Protein AF-A0A937LUG6-F1 (afdb_monomer_lite)

Foldseek 3Di:
DVVVLVVLVVVLVVLVVVLVVLVVVLVVVCVVVVNPPSVVSVVVSVVSVVVSVVSVVVNVVVVD

Sequence (64 aa):
MESLKKWNKRSEKVWLLISLISTLAAIVISIIDNFKEVNVYYLLSVMAWGIYLIRRGLSKRLDR

Secondary structure (DSSP, 8-state):
-HHHHHHHHHHHHHHHHHHHHHHHHHHHHHHHTTTSSTHHHHHHHHHHHHHHHHHHHHHHHH--

pLDDT: mean 91.32, std 7.43, range [57.5, 97.62]

Radius of gyration: 14.74 Å; chains: 1; bounding box: 32×14×44 Å

Structure (mmCIF, N/CA/C/O backbone):
data_AF-A0A937LUG6-F1
#
_entry.id   AF-A0A937LUG6-F1
#
loop_
_atom_site.group_PDB
_atom_site.id
_atom_site.type_symbol
_atom_site.label_atom_id
_atom_site.label_alt_id
_atom_site.label_comp_id
_atom_site.label_asym_id
_atom_site.label_entity_id
_atom_site.label_seq_id
_atom_site.pdbx_PDB_ins_code
_atom_site.Cartn_x
_atom_site.Cartn_y
_atom_site.Cartn_z
_atom_site.occupancy
_atom_site.B_iso_or_equiv
_atom_site.auth_seq_id
_atom_site.auth_comp_id
_atom_site.auth_asym_id
_atom_site.auth_atom_id
_atom_site.pdbx_PDB_model_num
ATOM 1 N N . MET A 1 1 ? -8.121 -0.646 25.040 1.00 64.75 1 MET A N 1
ATOM 2 C CA . MET A 1 1 ? -8.390 -1.017 23.628 1.00 64.75 1 MET A CA 1
ATOM 3 C C . MET A 1 1 ? -8.524 0.187 22.700 1.00 64.75 1 MET A C 1
ATOM 5 O O . MET A 1 1 ? -8.037 0.111 21.578 1.00 64.75 1 MET A O 1
ATOM 9 N N . GLU A 1 2 ? -9.107 1.308 23.136 1.00 77.31 2 GLU A N 1
ATOM 10 C CA . GLU A 1 2 ? -9.281 2.491 22.272 1.00 77.31 2 GLU A CA 1
ATOM 11 C C . GLU A 1 2 ? -7.971 3.085 21.735 1.00 77.31 2 GLU A C 1
ATOM 13 O O . GLU A 1 2 ? -7.893 3.464 20.566 1.00 77.31 2 GLU A O 1
ATOM 18 N N . SER A 1 3 ? -6.912 3.114 22.552 1.00 81.31 3 SER A N 1
ATOM 19 C CA . SER A 1 3 ? -5.587 3.578 22.125 1.00 81.31 3 SER A CA 1
ATOM 20 C C . SER A 1 3 ? -5.028 2.732 20.976 1.00 81.31 3 SER A C 1
ATOM 22 O O . SER A 1 3 ? -4.593 3.285 19.967 1.00 81.31 3 SER A O 1
ATOM 24 N N . LEU A 1 4 ? -5.112 1.401 21.078 1.00 82.94 4 LEU A N 1
ATOM 25 C CA . LEU A 1 4 ? -4.686 0.467 20.028 1.00 82.94 4 LEU A CA 1
ATOM 26 C C . LEU A 1 4 ? -5.482 0.670 18.735 1.00 82.94 4 LEU A C 1
ATOM 28 O O . LEU A 1 4 ? -4.898 0.718 17.654 1.00 82.94 4 LEU A O 1
ATOM 32 N N . LYS A 1 5 ? -6.799 0.869 18.843 1.00 84.50 5 LYS A N 1
ATOM 33 C CA . LYS A 1 5 ? -7.677 1.150 17.700 1.00 84.50 5 LYS A CA 1
ATOM 34 C C . LYS A 1 5 ? -7.300 2.464 17.006 1.00 84.50 5 LYS A C 1
ATOM 36 O O . LYS A 1 5 ? -7.194 2.514 15.779 1.00 84.50 5 LYS A O 1
ATOM 41 N N . LYS A 1 6 ? -7.010 3.516 17.782 1.00 87.25 6 LYS A N 1
ATOM 42 C CA . LYS A 1 6 ? -6.564 4.825 17.275 1.00 87.25 6 LYS A CA 1
ATOM 43 C C . LYS A 1 6 ? -5.213 4.736 16.560 1.00 87.25 6 LYS A C 1
ATOM 45 O O . LYS A 1 6 ? -5.068 5.288 15.468 1.00 87.25 6 LYS A O 1
ATOM 50 N N . TRP A 1 7 ? -4.244 4.029 17.145 1.00 88.75 7 TRP A N 1
ATOM 51 C CA . TRP A 1 7 ? -2.928 3.816 16.538 1.00 88.75 7 TRP A CA 1
ATOM 52 C C . TRP A 1 7 ? -3.009 2.966 15.269 1.00 88.75 7 TRP A C 1
ATOM 54 O O . TRP A 1 7 ? -2.456 3.376 14.251 1.00 88.75 7 TRP A O 1
ATOM 64 N N . ASN A 1 8 ? -3.774 1.868 15.267 1.00 90.12 8 ASN A N 1
ATOM 65 C CA . ASN A 1 8 ? -3.935 1.038 14.070 1.00 90.12 8 ASN A CA 1
ATOM 66 C C . ASN A 1 8 ? -4.555 1.823 12.908 1.00 90.12 8 ASN A C 1
ATOM 68 O O . ASN A 1 8 ? -4.061 1.747 11.789 1.00 90.12 8 ASN A O 1
ATOM 72 N N . LYS A 1 9 ? -5.574 2.648 13.180 1.00 89.38 9 LYS A N 1
ATOM 73 C CA . LYS A 1 9 ? -6.241 3.474 12.162 1.00 89.38 9 LYS A CA 1
ATOM 74 C C . LYS A 1 9 ? -5.329 4.559 11.575 1.00 89.38 9 LYS A C 1
ATOM 76 O O . LYS A 1 9 ? -5.441 4.883 10.395 1.00 89.38 9 LYS A O 1
ATOM 81 N N . ARG A 1 10 ? -4.409 5.120 12.373 1.00 91.56 10 ARG A N 1
ATOM 82 C CA . ARG A 1 10 ? -3.355 6.026 11.873 1.00 91.56 10 ARG A CA 1
ATOM 83 C C . ARG A 1 10 ? -2.339 5.270 11.021 1.00 91.56 10 ARG A C 1
ATOM 85 O O . ARG A 1 10 ? -2.067 5.696 9.904 1.00 91.56 10 ARG A O 1
ATOM 92 N N . SER A 1 11 ? -1.831 4.140 11.514 1.00 92.94 11 SER A N 1
ATOM 93 C CA . SER A 1 11 ? -0.880 3.305 10.776 1.00 92.94 11 SER A CA 1
ATOM 94 C C . SER A 1 11 ? -1.459 2.799 9.455 1.00 92.94 11 SER A C 1
ATOM 96 O O . SER A 1 11 ? -0.748 2.793 8.461 1.00 92.94 11 SER A O 1
ATOM 98 N N . GLU A 1 12 ? -2.740 2.434 9.408 1.00 93.81 12 GLU A N 1
A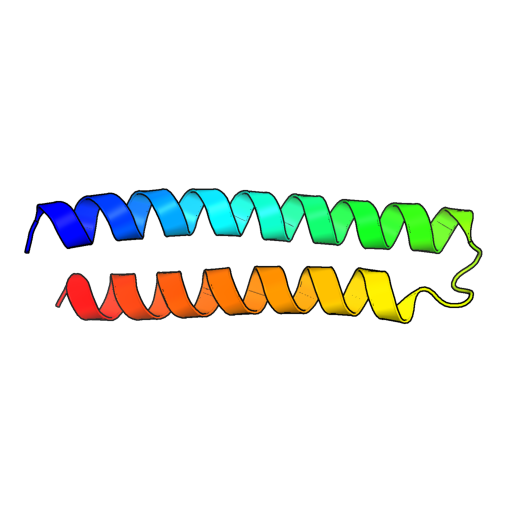TOM 99 C CA . GLU A 1 12 ? -3.427 2.029 8.177 1.00 93.81 12 GLU A CA 1
ATOM 100 C C . GLU A 1 12 ? -3.372 3.129 7.108 1.00 93.81 12 GLU A C 1
ATOM 102 O O . GLU A 1 12 ? -2.988 2.861 5.972 1.00 93.81 12 GLU A O 1
ATOM 107 N N . LYS A 1 13 ? -3.683 4.381 7.472 1.00 94.31 13 LYS A N 1
ATOM 108 C CA . LYS A 1 13 ? -3.612 5.517 6.538 1.00 94.31 13 LYS A CA 1
ATOM 109 C C . LYS A 1 13 ? -2.186 5.790 6.057 1.00 94.31 13 LYS A C 1
ATOM 111 O O . LYS A 1 13 ? -1.989 6.069 4.879 1.00 94.31 13 LYS A O 1
ATOM 116 N N . VAL A 1 14 ? -1.203 5.700 6.955 1.00 96.00 14 VAL A N 1
ATOM 117 C CA . VAL A 1 14 ? 0.216 5.898 6.614 1.00 96.00 14 VAL A CA 1
ATOM 118 C C . VAL A 1 14 ? 0.689 4.827 5.635 1.00 96.00 14 VAL A C 1
ATOM 120 O O . VAL A 1 14 ? 1.270 5.154 4.605 1.00 96.00 14 VAL A O 1
ATOM 123 N N . TRP A 1 15 ? 0.391 3.557 5.910 1.00 96.00 15 TRP A N 1
ATOM 124 C CA . TRP A 1 15 ? 0.788 2.457 5.032 1.00 96.00 15 TRP A CA 1
ATOM 125 C C . TRP A 1 15 ? 0.081 2.495 3.679 1.00 96.00 15 TRP A C 1
ATOM 127 O O . TRP A 1 15 ? 0.707 2.162 2.677 1.00 96.00 15 TRP A O 1
ATOM 137 N N . LEU A 1 16 ? -1.167 2.971 3.620 1.00 96.44 16 LEU A N 1
ATOM 138 C CA . LEU A 1 16 ? -1.841 3.226 2.347 1.00 96.44 16 LEU A CA 1
ATOM 139 C C . LEU A 1 16 ? -1.068 4.253 1.508 1.00 96.44 16 LEU A C 1
ATOM 141 O O . LEU A 1 16 ? -0.754 3.989 0.351 1.00 96.44 16 LEU A O 1
ATOM 145 N N . LEU A 1 17 ? -0.707 5.392 2.102 1.00 97.50 17 LEU A N 1
ATOM 146 C CA . LEU A 1 17 ? 0.096 6.426 1.440 1.00 97.50 17 LEU A CA 1
ATOM 147 C C . LEU A 1 17 ? 1.445 5.884 0.951 1.00 97.50 17 LEU A C 1
ATOM 149 O O . LEU A 1 17 ? 1.792 6.088 -0.209 1.00 97.50 17 LEU A O 1
ATOM 153 N N . ILE A 1 18 ? 2.166 5.143 1.797 1.00 96.81 18 ILE A N 1
ATOM 154 C CA . ILE A 1 18 ? 3.448 4.521 1.428 1.00 96.81 18 ILE A CA 1
ATOM 155 C C . ILE A 1 18 ? 3.262 3.548 0.260 1.00 96.81 18 ILE A C 1
ATOM 157 O O . ILE A 1 18 ? 4.041 3.587 -0.688 1.00 96.81 18 ILE A O 1
ATOM 161 N N . SER A 1 19 ? 2.224 2.708 0.293 1.00 96.38 19 SER A N 1
ATOM 162 C CA . SER A 1 19 ? 1.955 1.746 -0.781 1.00 96.38 19 SER A CA 1
ATOM 163 C C . SER A 1 19 ? 1.663 2.436 -2.115 1.00 96.38 19 SER A C 1
ATOM 165 O O . SER A 1 19 ? 2.207 2.034 -3.143 1.00 96.38 19 SER A O 1
ATOM 167 N N . LEU A 1 20 ? 0.903 3.535 -2.109 1.00 97.44 20 LEU A N 1
ATOM 168 C CA . LEU A 1 20 ? 0.620 4.324 -3.308 1.00 97.44 20 LEU A CA 1
ATOM 169 C C . LEU A 1 20 ? 1.889 4.980 -3.866 1.00 97.44 20 LEU A C 1
ATOM 171 O O . LEU A 1 20 ? 2.175 4.835 -5.052 1.00 97.44 20 LEU A O 1
ATOM 175 N N . ILE A 1 21 ? 2.676 5.641 -3.011 1.00 97.50 21 ILE A N 1
ATOM 176 C CA . ILE A 1 21 ? 3.922 6.312 -3.416 1.00 97.50 21 ILE A CA 1
ATOM 177 C C . ILE A 1 21 ? 4.939 5.295 -3.938 1.00 97.50 21 ILE A C 1
ATOM 179 O O . ILE A 1 21 ? 5.548 5.521 -4.977 1.00 97.50 21 ILE A O 1
ATOM 183 N N . SER A 1 22 ? 5.096 4.156 -3.262 1.00 96.25 22 SER A N 1
ATOM 184 C CA . SER A 1 22 ? 6.010 3.096 -3.694 1.00 96.25 22 SER A CA 1
ATOM 185 C C . SER A 1 22 ? 5.592 2.492 -5.034 1.00 96.25 22 SER A C 1
ATOM 187 O O . SER A 1 22 ? 6.446 2.244 -5.879 1.00 96.25 22 SER A O 1
ATOM 189 N N . THR A 1 23 ? 4.288 2.313 -5.264 1.00 96.88 23 THR A N 1
ATOM 190 C CA . THR A 1 23 ? 3.768 1.852 -6.561 1.00 96.88 23 THR A CA 1
ATOM 191 C C . THR A 1 23 ? 4.060 2.868 -7.661 1.00 96.88 23 THR A C 1
ATOM 193 O O . THR A 1 23 ? 4.542 2.494 -8.726 1.00 96.88 23 THR A O 1
ATOM 196 N N . LEU A 1 24 ? 3.823 4.157 -7.394 1.00 97.50 24 LEU A N 1
ATOM 197 C CA . LEU A 1 24 ? 4.123 5.225 -8.344 1.00 97.50 24 LEU A CA 1
ATOM 198 C C . LEU A 1 24 ? 5.624 5.274 -8.666 1.00 97.50 24 LEU A C 1
ATOM 200 O O . LEU A 1 24 ? 5.997 5.338 -9.833 1.00 97.50 24 LEU A O 1
ATOM 204 N N . ALA A 1 25 ? 6.478 5.188 -7.645 1.00 95.38 25 ALA A N 1
ATOM 205 C CA . ALA A 1 25 ? 7.927 5.177 -7.806 1.00 95.38 25 ALA A CA 1
ATOM 206 C C . ALA A 1 25 ? 8.397 3.971 -8.631 1.00 95.38 25 ALA A C 1
ATOM 208 O O . ALA A 1 25 ? 9.184 4.146 -9.555 1.00 95.38 25 ALA A O 1
ATOM 209 N N . ALA A 1 26 ? 7.873 2.770 -8.357 1.00 95.19 26 ALA A N 1
ATOM 210 C CA . ALA A 1 26 ? 8.194 1.572 -9.130 1.00 95.19 26 ALA A CA 1
ATOM 211 C C . ALA A 1 26 ? 7.797 1.720 -10.608 1.00 95.19 26 ALA A C 1
ATOM 213 O O . ALA A 1 26 ? 8.577 1.357 -11.482 1.00 95.19 26 ALA A O 1
ATOM 214 N N . ILE A 1 27 ? 6.631 2.311 -10.899 1.00 95.56 27 ILE A N 1
ATOM 215 C CA . ILE A 1 27 ? 6.194 2.585 -12.277 1.00 95.56 27 ILE A CA 1
ATOM 216 C C . ILE A 1 27 ? 7.130 3.587 -12.962 1.00 95.56 27 ILE A C 1
ATOM 218 O O . ILE A 1 27 ? 7.559 3.343 -14.086 1.00 95.56 27 ILE A O 1
ATOM 222 N N . VAL A 1 28 ? 7.470 4.695 -12.296 1.00 96.12 28 VAL A N 1
ATOM 223 C CA . VAL A 1 28 ? 8.359 5.726 -12.858 1.00 96.12 28 VAL A CA 1
ATOM 224 C C . VAL A 1 28 ? 9.745 5.152 -13.154 1.00 96.12 28 VAL A C 1
ATOM 226 O O . VAL A 1 28 ? 10.242 5.327 -14.263 1.00 96.12 28 VAL A O 1
ATOM 229 N N . ILE A 1 29 ? 10.337 4.417 -12.208 1.00 93.75 29 ILE A N 1
ATOM 230 C CA . ILE A 1 29 ? 11.631 3.747 -12.403 1.00 93.75 29 ILE A CA 1
ATOM 231 C C . ILE A 1 29 ? 11.534 2.741 -13.548 1.00 93.75 29 ILE A C 1
ATOM 233 O O . ILE A 1 29 ? 12.401 2.708 -14.412 1.00 93.75 29 ILE A O 1
ATOM 237 N N . SER A 1 30 ? 10.438 1.985 -13.627 1.00 93.75 30 SER A N 1
ATOM 238 C CA . SER A 1 30 ? 10.254 1.005 -14.693 1.00 93.75 30 SER A CA 1
ATOM 239 C C . SER A 1 30 ? 10.189 1.623 -16.088 1.00 93.75 30 SER A C 1
ATOM 241 O O . SER A 1 30 ? 10.647 1.005 -17.048 1.00 93.75 30 SER A O 1
ATOM 243 N N . ILE A 1 31 ? 9.644 2.834 -16.208 1.00 94.31 31 ILE A N 1
ATOM 244 C CA . ILE A 1 31 ? 9.641 3.586 -17.466 1.00 94.31 31 ILE A CA 1
ATOM 245 C C . ILE A 1 31 ? 11.059 4.078 -17.797 1.00 94.31 31 ILE A C 1
ATOM 247 O O . ILE A 1 31 ? 11.487 3.947 -18.941 1.00 94.31 31 ILE A O 1
ATOM 251 N N . ILE A 1 32 ? 11.797 4.603 -16.811 1.00 94.00 32 ILE A N 1
ATOM 252 C CA . ILE A 1 32 ? 13.169 5.115 -16.990 1.00 94.00 32 ILE A CA 1
ATOM 253 C C . ILE A 1 32 ? 14.132 3.986 -17.394 1.00 94.00 32 ILE A C 1
ATOM 255 O O . ILE A 1 32 ? 14.881 4.125 -18.362 1.00 94.00 32 ILE A O 1
ATOM 259 N N . ASP A 1 33 ? 14.052 2.838 -16.722 1.00 91.69 33 ASP A N 1
ATOM 260 C CA . ASP A 1 33 ? 14.955 1.697 -16.921 1.00 91.69 33 ASP A CA 1
ATOM 261 C C . ASP A 1 33 ? 14.506 0.752 -18.050 1.00 91.69 33 ASP A C 1
ATOM 263 O O . ASP A 1 33 ? 15.064 -0.334 -18.225 1.00 91.69 33 ASP A O 1
ATOM 267 N N . ASN A 1 34 ? 13.505 1.142 -18.851 1.00 90.62 34 ASN A N 1
ATOM 268 C CA . ASN A 1 34 ? 12.945 0.322 -19.933 1.00 90.62 34 ASN A CA 1
ATOM 269 C C . ASN A 1 34 ? 12.577 -1.102 -19.473 1.00 90.62 34 ASN A C 1
ATOM 271 O O . ASN A 1 34 ? 12.851 -2.084 -20.165 1.00 90.62 34 ASN A O 1
ATOM 275 N N . PHE A 1 35 ? 11.970 -1.217 -18.289 1.00 87.00 35 PHE A N 1
ATOM 276 C CA . PHE A 1 35 ? 11.543 -2.481 -17.681 1.00 87.00 35 PHE A 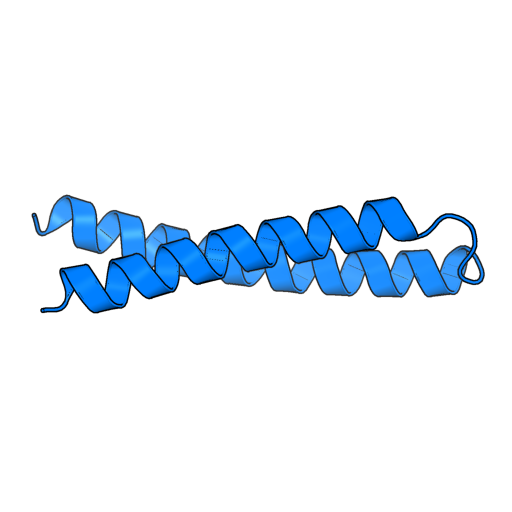CA 1
ATOM 277 C C . PHE A 1 35 ? 12.680 -3.489 -17.405 1.00 87.00 35 PHE A C 1
ATOM 279 O O . PHE A 1 35 ? 12.412 -4.666 -17.154 1.00 87.00 35 PHE A O 1
ATOM 286 N N . LYS A 1 36 ? 13.950 -3.060 -17.404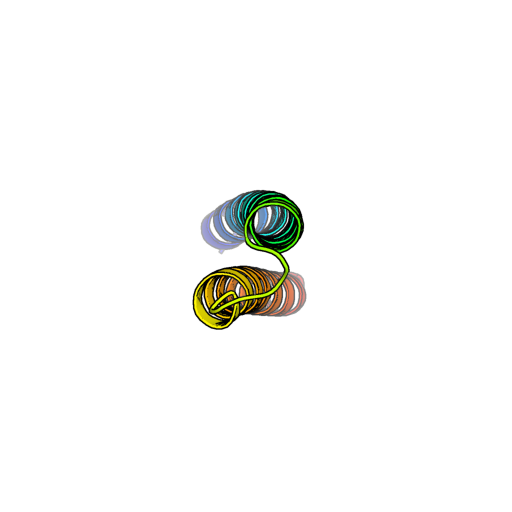 1.00 88.38 36 LYS A N 1
ATOM 287 C CA . LYS A 1 36 ? 15.089 -3.924 -17.062 1.00 88.38 36 LYS A CA 1
ATOM 288 C C . LYS A 1 36 ? 15.290 -3.977 -15.548 1.00 88.38 36 LYS A C 1
ATOM 290 O O . LYS A 1 36 ? 15.360 -2.948 -14.897 1.00 88.38 36 LYS A O 1
ATOM 295 N N . GLU A 1 37 ? 15.368 -5.188 -14.995 1.00 85.12 37 GLU A N 1
ATOM 296 C CA . GLU A 1 37 ? 15.657 -5.449 -13.568 1.00 85.12 37 GLU A CA 1
ATOM 297 C C . GLU A 1 37 ? 14.703 -4.782 -12.548 1.00 85.12 37 GLU A C 1
ATOM 299 O O . GLU A 1 37 ? 15.003 -4.662 -11.363 1.00 85.12 37 GLU A O 1
ATOM 304 N N . VAL A 1 38 ? 13.480 -4.441 -12.961 1.00 91.81 38 VAL A N 1
ATOM 305 C CA . VAL A 1 38 ? 12.518 -3.680 -12.137 1.00 91.81 38 VAL A CA 1
ATOM 306 C C . VAL A 1 38 ? 11.843 -4.480 -11.014 1.00 91.81 38 VAL A C 1
ATOM 308 O O . VAL A 1 38 ? 11.119 -3.924 -10.184 1.00 91.81 38 VAL A O 1
ATOM 311 N N . ASN A 1 39 ? 12.076 -5.795 -10.967 1.00 92.25 39 ASN A N 1
ATOM 312 C CA . ASN A 1 39 ? 11.395 -6.738 -10.074 1.00 92.25 39 ASN A CA 1
ATOM 313 C C . ASN A 1 39 ? 11.511 -6.353 -8.593 1.00 92.25 39 ASN A C 1
ATOM 315 O O . ASN A 1 39 ? 10.553 -6.515 -7.838 1.00 92.25 39 ASN A O 1
ATOM 319 N N . VAL A 1 40 ? 12.661 -5.814 -8.177 1.00 93.31 40 VAL A N 1
ATOM 320 C CA . VAL A 1 40 ? 12.900 -5.418 -6.781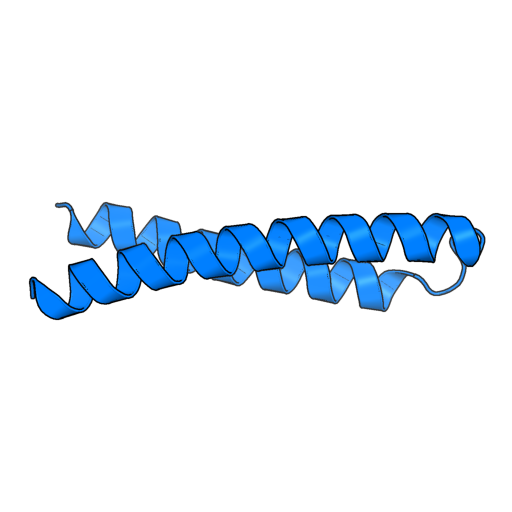 1.00 93.31 40 VAL A CA 1
ATOM 321 C C . VAL A 1 40 ? 11.985 -4.260 -6.371 1.00 93.31 40 VAL A C 1
ATOM 323 O O . VAL A 1 40 ? 11.404 -4.288 -5.287 1.00 93.31 40 VAL A O 1
ATOM 326 N N . TYR A 1 41 ? 11.780 -3.271 -7.243 1.00 92.00 41 TYR A N 1
ATOM 327 C CA . TYR A 1 41 ? 10.924 -2.117 -6.944 1.00 92.00 41 TYR A CA 1
ATOM 328 C C . TYR A 1 41 ? 9.449 -2.513 -6.837 1.00 92.00 41 TYR A C 1
ATOM 330 O O . TYR A 1 41 ? 8.743 -2.063 -5.930 1.00 92.00 41 TYR A O 1
ATOM 338 N N . TYR A 1 42 ? 8.994 -3.412 -7.711 1.00 94.12 42 TYR A N 1
ATOM 339 C CA . TYR A 1 42 ? 7.644 -3.967 -7.627 1.00 94.12 42 TYR A CA 1
ATOM 340 C C . TYR A 1 42 ? 7.455 -4.852 -6.391 1.00 94.12 42 TYR A C 1
ATOM 342 O O . TYR A 1 42 ? 6.408 -4.773 -5.750 1.00 94.12 42 TYR A O 1
ATOM 350 N N . LEU A 1 43 ? 8.468 -5.630 -5.994 1.00 95.81 43 LEU A N 1
ATOM 351 C CA . LEU A 1 43 ? 8.426 -6.409 -4.756 1.00 95.81 43 LEU A CA 1
ATOM 352 C C . LEU A 1 43 ? 8.241 -5.500 -3.532 1.00 95.81 43 LEU A C 1
ATOM 354 O O . LEU A 1 43 ? 7.374 -5.764 -2.700 1.00 95.81 43 LEU A O 1
ATOM 358 N N . LEU A 1 44 ? 8.996 -4.399 -3.450 1.00 93.94 44 LEU A N 1
ATOM 359 C CA . LEU A 1 44 ? 8.864 -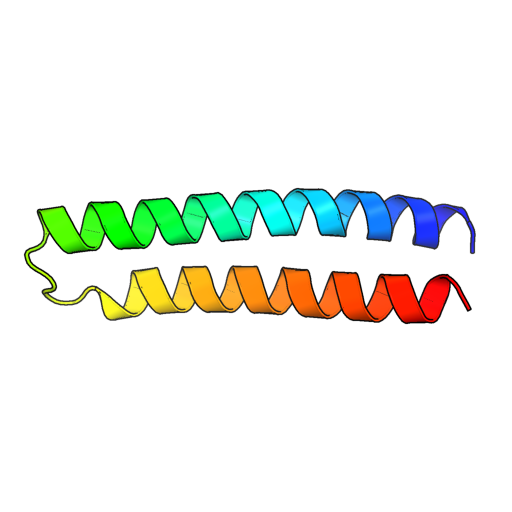3.419 -2.366 1.00 93.94 44 LEU A CA 1
ATOM 360 C C . LEU A 1 44 ? 7.465 -2.785 -2.327 1.00 93.94 44 LEU A C 1
ATOM 362 O O . LEU A 1 44 ? 6.874 -2.662 -1.251 1.00 93.94 44 LEU A O 1
ATOM 366 N N . SER A 1 45 ? 6.902 -2.455 -3.493 1.00 95.69 45 SER A N 1
ATOM 367 C CA . SER A 1 45 ? 5.524 -1.961 -3.606 1.00 95.69 45 SER A CA 1
ATOM 368 C C . SER A 1 45 ? 4.510 -2.991 -3.095 1.00 95.69 45 SER A C 1
ATOM 370 O O . SER A 1 45 ? 3.670 -2.666 -2.250 1.00 95.69 45 SER A O 1
ATOM 372 N N . VAL A 1 46 ? 4.618 -4.252 -3.525 1.00 96.62 46 VAL A N 1
ATOM 373 C CA . VAL A 1 46 ? 3.727 -5.337 -3.084 1.00 96.62 46 VAL A CA 1
ATOM 374 C C . VAL A 1 46 ? 3.835 -5.570 -1.576 1.00 96.62 46 VAL A C 1
ATOM 376 O O . VAL A 1 46 ? 2.815 -5.747 -0.909 1.00 96.62 46 VAL A O 1
ATOM 379 N N . MET A 1 47 ? 5.039 -5.512 -1.002 1.00 96.88 47 MET A N 1
ATOM 380 C CA . MET A 1 47 ? 5.230 -5.629 0.446 1.00 96.88 47 MET A CA 1
ATOM 381 C C . MET A 1 47 ? 4.544 -4.489 1.209 1.00 96.88 47 MET A C 1
ATOM 383 O O . MET A 1 47 ? 3.862 -4.740 2.206 1.00 96.88 47 MET A O 1
ATOM 387 N N . ALA A 1 48 ? 4.659 -3.247 0.727 1.00 96.50 48 ALA A N 1
ATOM 388 C CA . ALA A 1 48 ? 3.970 -2.104 1.323 1.00 96.50 48 ALA A CA 1
ATOM 389 C C . ALA A 1 48 ? 2.439 -2.270 1.278 1.00 96.50 48 ALA A C 1
ATOM 391 O O . ALA A 1 48 ? 1.758 -2.026 2.280 1.00 96.50 48 ALA A O 1
ATOM 392 N N . TRP A 1 49 ? 1.899 -2.760 0.155 1.00 97.62 49 TRP A N 1
ATOM 393 C CA . TRP A 1 49 ? 0.484 -3.127 0.035 1.00 97.62 49 TRP A CA 1
ATOM 394 C C . TRP A 1 49 ? 0.084 -4.239 1.007 1.00 97.62 49 TRP A C 1
ATOM 396 O O . TRP A 1 49 ? -0.956 -4.137 1.659 1.00 97.62 49 TRP A O 1
ATOM 406 N N . GLY A 1 50 ? 0.914 -5.272 1.160 1.00 96.88 50 GLY A N 1
ATOM 407 C CA . GLY A 1 50 ? 0.687 -6.361 2.109 1.00 96.88 50 GLY A CA 1
ATOM 408 C C . GLY A 1 50 ? 0.537 -5.854 3.544 1.00 96.88 50 GLY A C 1
ATOM 409 O O . GLY A 1 50 ? -0.418 -6.211 4.237 1.00 96.88 50 GLY A O 1
ATOM 410 N N . ILE A 1 51 ? 1.417 -4.947 3.975 1.00 95.94 51 ILE A N 1
ATOM 411 C CA . ILE A 1 51 ? 1.341 -4.351 5.315 1.00 95.94 51 ILE A CA 1
ATOM 412 C C . ILE A 1 51 ? 0.061 -3.523 5.469 1.00 95.94 51 ILE A C 1
ATOM 414 O O . ILE A 1 51 ? -0.642 -3.672 6.473 1.00 95.94 51 ILE A O 1
ATOM 418 N N . TYR A 1 52 ? -0.293 -2.698 4.478 1.00 96.56 52 TYR A N 1
ATOM 419 C CA . TYR A 1 52 ? -1.560 -1.962 4.489 1.00 96.56 52 TYR A CA 1
ATOM 420 C C . TYR A 1 52 ? -2.770 -2.901 4.635 1.00 96.56 52 TYR A C 1
ATOM 422 O O . TYR A 1 52 ? -3.632 -2.671 5.488 1.00 96.56 52 TYR A O 1
ATOM 430 N N . LEU A 1 53 ? -2.821 -3.987 3.859 1.00 95.19 53 LEU A N 1
ATOM 431 C CA . LEU A 1 53 ? -3.924 -4.948 3.895 1.00 95.19 53 LEU A CA 1
ATOM 432 C C . LEU A 1 53 ? -4.032 -5.659 5.248 1.00 95.19 53 LEU A C 1
ATOM 434 O O . LEU A 1 53 ? -5.141 -5.801 5.766 1.00 95.19 53 LEU A O 1
ATOM 438 N N . ILE A 1 54 ? -2.906 -6.034 5.864 1.00 95.19 54 ILE A N 1
ATOM 439 C CA . ILE A 1 54 ? -2.882 -6.597 7.223 1.0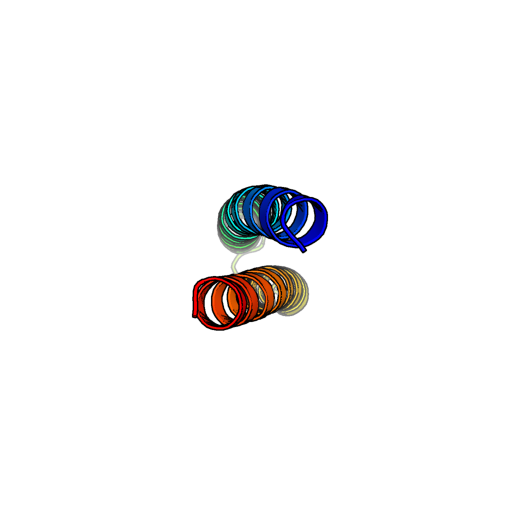0 95.19 54 ILE A CA 1
ATOM 440 C C . ILE A 1 54 ? -3.472 -5.594 8.223 1.00 95.19 54 ILE A C 1
ATOM 442 O O . ILE A 1 54 ? -4.343 -5.951 9.020 1.00 95.19 54 ILE A O 1
ATOM 446 N N . ARG A 1 55 ? -3.059 -4.321 8.158 1.00 92.50 55 ARG A N 1
ATOM 447 C CA . ARG A 1 55 ? -3.573 -3.256 9.041 1.00 92.50 55 ARG A CA 1
ATOM 448 C C . ARG A 1 55 ? -5.067 -3.015 8.843 1.00 92.50 55 ARG A C 1
ATOM 450 O O . ARG A 1 55 ? -5.789 -2.891 9.833 1.00 92.50 55 ARG A O 1
ATOM 457 N N . ARG A 1 56 ? -5.541 -3.019 7.595 1.00 92.44 56 ARG A N 1
ATOM 458 C CA . ARG A 1 56 ? -6.965 -2.898 7.250 1.00 92.44 56 ARG A CA 1
ATOM 459 C C . ARG A 1 56 ? -7.777 -4.088 7.763 1.00 92.44 56 ARG A C 1
ATOM 461 O O . ARG A 1 56 ? -8.871 -3.907 8.298 1.00 92.44 56 ARG A O 1
ATOM 468 N N . GLY A 1 57 ? -7.241 -5.302 7.634 1.00 92.06 57 GLY A N 1
ATOM 469 C CA . GLY A 1 57 ? -7.838 -6.517 8.189 1.00 92.06 57 GLY A CA 1
ATOM 470 C C . GLY A 1 57 ? -7.964 -6.452 9.712 1.00 92.06 57 GLY A C 1
ATOM 471 O O . GLY A 1 57 ? -9.030 -6.742 10.253 1.00 92.06 57 GLY A O 1
ATOM 472 N N . LEU A 1 58 ? -6.911 -5.991 10.395 1.00 90.50 58 LEU A N 1
ATOM 473 C CA . LEU A 1 58 ? -6.912 -5.742 11.839 1.00 90.50 58 LEU A CA 1
ATOM 474 C C . LEU A 1 58 ? -7.939 -4.678 12.242 1.00 90.50 58 LEU A C 1
ATOM 476 O O . LEU A 1 58 ? -8.693 -4.916 13.179 1.00 90.50 58 LEU A O 1
ATOM 480 N N . SER A 1 59 ? -8.028 -3.552 11.523 1.00 88.19 59 SER A N 1
ATOM 481 C CA . SER A 1 59 ? -9.029 -2.505 11.793 1.00 88.19 59 SER A CA 1
ATOM 482 C C . SER A 1 59 ? -10.447 -3.065 11.754 1.00 88.19 59 SER A C 1
ATOM 484 O O . SER A 1 59 ? -11.207 -2.823 12.682 1.00 88.19 59 SER A O 1
ATOM 486 N N . LYS A 1 60 ? -10.791 -3.864 10.733 1.00 87.38 60 LYS A N 1
ATOM 487 C CA . LYS A 1 60 ? -12.119 -4.492 10.630 1.00 87.38 60 LYS A CA 1
ATOM 488 C C . LYS A 1 60 ? -12.418 -5.453 11.783 1.00 87.38 60 LYS A C 1
ATOM 490 O O . LYS A 1 60 ? -13.571 -5.575 12.179 1.00 87.38 60 LYS A O 1
ATOM 495 N N . ARG A 1 61 ? -11.400 -6.149 12.302 1.00 87.31 61 ARG A N 1
ATOM 496 C CA . ARG A 1 61 ? -11.544 -7.067 13.443 1.00 87.31 61 ARG A CA 1
ATOM 497 C C . ARG A 1 61 ? -11.635 -6.339 14.783 1.00 87.31 61 ARG A C 1
ATOM 499 O O . ARG A 1 61 ? -12.330 -6.828 15.652 1.00 87.31 61 ARG A O 1
ATOM 506 N N . LEU A 1 62 ? -10.952 -5.203 14.931 1.00 81.19 62 LEU A N 1
ATOM 507 C CA . LEU A 1 62 ? -10.961 -4.349 16.130 1.00 81.19 62 LEU A CA 1
ATOM 508 C C . LEU A 1 62 ? -12.177 -3.406 16.205 1.00 81.19 62 LEU A C 1
ATOM 510 O O . LEU A 1 62 ? -12.385 -2.748 17.226 1.00 81.19 62 LEU A O 1
ATOM 514 N N . ASP A 1 63 ? -12.915 -3.244 15.102 1.00 74.50 63 ASP A N 1
ATOM 515 C CA . ASP A 1 63 ? -14.184 -2.504 15.070 1.00 74.50 63 ASP A CA 1
ATOM 516 C C . ASP A 1 63 ? -15.388 -3.364 15.490 1.00 74.50 63 ASP A C 1
ATOM 518 O O . ASP A 1 63 ? -16.400 -2.794 15.888 1.00 74.50 63 ASP A O 1
ATOM 522 N N . ARG A 1 64 ? -15.266 -4.698 15.415 1.00 57.50 64 ARG A N 1
ATOM 523 C CA . ARG A 1 64 ? -16.190 -5.672 16.020 1.00 57.50 64 ARG A CA 1
ATOM 524 C C . ARG A 1 64 ? -15.857 -5.882 17.490 1.00 57.50 64 ARG A C 1
ATOM 526 O O . ARG A 1 64 ? -16.819 -6.144 18.238 1.00 57.50 64 ARG A O 1
#